Protein AF-A0A529SMP1-F1 (afdb_monomer_lite)

Structure (mmCIF, N/CA/C/O backbone):
data_AF-A0A529SMP1-F1
#
_entry.id   AF-A0A529SMP1-F1
#
loop_
_atom_site.group_PDB
_atom_site.id
_atom_site.type_symbol
_atom_site.label_atom_id
_atom_site.label_alt_id
_atom_site.label_comp_id
_atom_site.label_asym_id
_atom_site.label_entity_id
_atom_site.label_seq_id
_atom_site.pdbx_PDB_ins_code
_atom_site.Cartn_x
_atom_site.Cartn_y
_atom_site.Cartn_z
_atom_site.occupancy
_atom_site.B_iso_or_equiv
_atom_site.auth_seq_id
_atom_site.auth_comp_id
_atom_site.auth_asym_id
_atom_site.a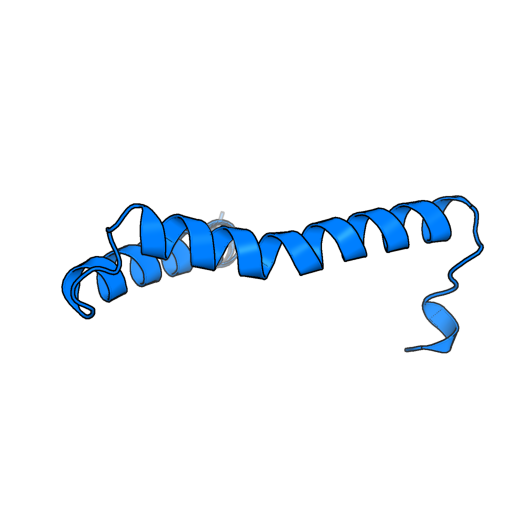uth_atom_id
_atom_site.pdbx_PDB_model_num
ATOM 1 N N . MET A 1 1 ? -16.686 -13.471 -19.997 1.00 66.88 1 MET A N 1
ATOM 2 C CA . MET A 1 1 ? -15.885 -13.363 -18.762 1.00 66.88 1 MET A CA 1
ATOM 3 C C . MET A 1 1 ? -16.326 -14.485 -17.849 1.00 66.88 1 MET A C 1
ATOM 5 O O . MET A 1 1 ? -17.467 -14.489 -17.405 1.00 66.88 1 MET A O 1
ATOM 9 N N . THR A 1 2 ? -15.484 -15.494 -17.684 1.00 91.06 2 THR A N 1
ATOM 10 C CA . THR A 1 2 ? -15.726 -16.620 -16.780 1.00 91.06 2 THR A CA 1
ATOM 11 C C . THR A 1 2 ? -15.515 -16.185 -15.328 1.00 91.06 2 THR A C 1
ATOM 13 O O . THR A 1 2 ? -14.858 -15.179 -15.062 1.00 91.06 2 THR A O 1
ATOM 16 N N . LEU A 1 3 ? -16.034 -16.956 -14.366 1.00 87.56 3 LEU A N 1
ATOM 17 C CA . LEU A 1 3 ? -15.794 -16.717 -12.935 1.00 87.56 3 LEU A CA 1
ATOM 18 C C . LEU A 1 3 ? -14.290 -16.635 -12.606 1.00 87.56 3 LEU A C 1
ATOM 20 O O . LEU A 1 3 ? -13.871 -15.838 -11.769 1.00 87.56 3 LEU A O 1
ATOM 24 N N . ARG A 1 4 ? -13.472 -17.419 -13.316 1.00 90.38 4 ARG A N 1
ATOM 25 C CA . ARG A 1 4 ? -12.013 -17.422 -13.189 1.00 90.38 4 ARG A CA 1
ATOM 26 C C . ARG A 1 4 ? -11.390 -16.096 -13.631 1.00 90.38 4 ARG A C 1
ATOM 28 O O . ARG A 1 4 ? -10.492 -15.604 -12.957 1.00 90.38 4 ARG A O 1
ATOM 35 N N . ASP A 1 5 ? -11.901 -15.492 -14.701 1.00 91.25 5 ASP A N 1
ATOM 36 C CA . ASP A 1 5 ? -11.412 -14.199 -15.198 1.00 91.25 5 ASP A CA 1
ATOM 37 C C . ASP A 1 5 ? -11.685 -13.076 -14.187 1.00 91.25 5 ASP A C 1
ATOM 39 O O . ASP A 1 5 ? -10.825 -12.229 -13.943 1.00 91.25 5 ASP A O 1
ATOM 43 N N . TYR A 1 6 ? -12.854 -13.100 -13.535 1.00 91.81 6 TYR A N 1
ATOM 44 C CA . TYR A 1 6 ? -13.171 -12.168 -12.450 1.00 91.81 6 TYR A CA 1
ATOM 45 C C . TYR A 1 6 ? -12.277 -12.381 -11.227 1.00 91.81 6 TYR A C 1
ATOM 47 O O . TYR A 1 6 ? -11.774 -11.407 -10.664 1.00 91.81 6 TYR A O 1
ATOM 55 N N . ALA A 1 7 ? -12.042 -13.636 -10.840 1.00 90.88 7 ALA A N 1
ATOM 56 C CA . ALA A 1 7 ? -11.175 -13.968 -9.715 1.00 90.88 7 ALA A CA 1
ATOM 57 C C . ALA A 1 7 ? -9.725 -13.512 -9.945 1.00 90.88 7 ALA A C 1
ATOM 59 O O . ALA A 1 7 ? -9.118 -12.947 -9.043 1.00 90.88 7 ALA A O 1
ATOM 60 N N . ILE A 1 8 ? -9.181 -13.684 -11.153 1.00 92.19 8 ILE A N 1
ATOM 61 C CA . ILE A 1 8 ? -7.823 -13.222 -11.486 1.00 92.19 8 ILE A CA 1
ATOM 62 C C . ILE A 1 8 ? -7.759 -11.691 -11.499 1.00 92.19 8 ILE A C 1
ATOM 64 O O . ILE A 1 8 ? -6.816 -11.106 -10.973 1.00 92.19 8 ILE A O 1
ATOM 68 N N . ARG A 1 9 ? -8.774 -11.029 -12.065 1.00 92.62 9 ARG A N 1
ATOM 69 C CA . ARG A 1 9 ? -8.776 -9.570 -12.216 1.00 92.62 9 ARG A CA 1
ATOM 70 C C . ARG A 1 9 ? -8.971 -8.819 -10.899 1.00 92.62 9 ARG A C 1
ATOM 72 O O . ARG A 1 9 ? -8.351 -7.778 -10.708 1.00 92.62 9 ARG A O 1
ATOM 79 N N . TYR A 1 10 ? -9.839 -9.312 -10.018 1.00 95.12 10 TYR A N 1
ATOM 80 C CA . TYR A 1 10 ? -10.232 -8.601 -8.795 1.00 95.12 10 TYR A CA 1
ATOM 81 C C . TYR A 1 10 ? -9.778 -9.285 -7.507 1.00 95.12 10 TYR A C 1
ATOM 83 O O . TYR A 1 10 ? -9.850 -8.665 -6.447 1.00 95.12 10 TYR A O 1
ATOM 91 N N . GLY A 1 11 ? -9.279 -10.522 -7.571 1.00 94.69 11 GLY A N 1
ATOM 92 C CA . GLY A 1 11 ? -8.912 -11.302 -6.389 1.00 94.69 11 GLY A CA 1
ATOM 93 C C . GLY A 1 11 ? -7.919 -10.578 -5.489 1.00 94.69 11 GLY A C 1
ATOM 94 O O . GLY A 1 11 ? -8.123 -10.528 -4.283 1.00 94.69 11 GLY A O 1
ATOM 95 N N . PHE A 1 12 ? -6.907 -9.927 -6.068 1.00 94.75 12 PHE A N 1
ATOM 96 C CA . PHE A 1 12 ? -5.910 -9.194 -5.285 1.00 94.75 12 PHE A CA 1
ATOM 97 C C . PHE A 1 12 ? -6.502 -7.984 -4.547 1.00 94.75 12 PHE A C 1
ATOM 99 O O . PHE A 1 12 ? -6.171 -7.735 -3.392 1.00 94.75 12 PHE A O 1
ATOM 106 N N . ILE A 1 13 ? -7.428 -7.262 -5.187 1.00 95.69 13 ILE A N 1
ATOM 107 C CA . ILE A 1 13 ? -8.115 -6.113 -4.579 1.00 95.69 13 ILE A CA 1
ATOM 108 C C . ILE A 1 13 ? -9.025 -6.589 -3.444 1.00 95.69 13 ILE A C 1
ATOM 110 O O . ILE A 1 13 ? -9.009 -6.016 -2.358 1.00 95.69 13 ILE A O 1
ATOM 114 N N . VAL A 1 14 ? -9.791 -7.658 -3.678 1.00 96.25 14 VAL A N 1
ATOM 115 C CA . VAL A 1 14 ? -10.682 -8.244 -2.666 1.00 96.25 14 VAL A CA 1
ATOM 116 C C . VAL A 1 14 ? -9.881 -8.745 -1.465 1.00 96.25 14 VAL A C 1
ATOM 118 O O . VAL A 1 14 ? -10.261 -8.470 -0.329 1.00 96.25 14 VAL A O 1
ATOM 121 N N . LEU A 1 15 ? -8.752 -9.419 -1.700 1.00 96.25 15 LEU A N 1
ATOM 122 C CA . LEU A 1 15 ? -7.850 -9.866 -0.638 1.00 96.25 15 LEU A CA 1
ATOM 123 C C . LEU A 1 15 ? -7.286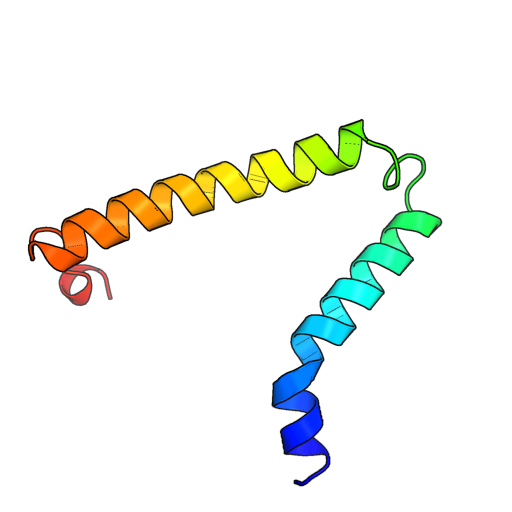 -8.692 0.162 1.00 96.25 15 LEU A C 1
ATOM 125 O O . LEU A 1 15 ? -7.309 -8.740 1.388 1.00 96.25 15 LEU A O 1
ATOM 129 N N . LEU A 1 16 ? -6.826 -7.631 -0.508 1.00 95.19 16 LEU A N 1
ATOM 130 C CA . LEU A 1 16 ? -6.303 -6.438 0.157 1.00 95.19 16 LEU A CA 1
ATOM 131 C C . LEU A 1 16 ? -7.357 -5.796 1.068 1.00 95.19 16 LEU A C 1
ATOM 133 O O . LEU A 1 16 ? -7.086 -5.537 2.238 1.00 95.19 16 LEU A O 1
ATOM 137 N N . VAL A 1 17 ? -8.566 -5.572 0.548 1.00 96.44 17 VAL A N 1
ATOM 138 C CA . VAL A 1 17 ? -9.671 -4.982 1.319 1.00 96.44 17 VAL A CA 1
ATOM 139 C C . VAL A 1 17 ? -10.054 -5.882 2.493 1.00 96.44 17 VAL A C 1
ATOM 141 O O . VAL A 1 17 ? -10.225 -5.390 3.608 1.00 96.44 17 VAL A O 1
ATOM 144 N N . GLY A 1 18 ? -10.135 -7.196 2.269 1.00 97.06 18 GLY A N 1
ATOM 145 C CA . GLY A 1 18 ? -10.411 -8.169 3.322 1.00 97.06 18 GLY A CA 1
ATOM 146 C C . GLY A 1 18 ? -9.355 -8.152 4.427 1.00 97.06 18 GLY A C 1
ATOM 147 O O . GLY A 1 18 ? -9.701 -8.174 5.605 1.00 97.06 18 GLY A O 1
ATOM 148 N N . LEU A 1 19 ? -8.077 -8.040 4.061 1.00 95.75 19 LEU A N 1
ATOM 149 C CA . LEU A 1 19 ? -6.971 -7.989 5.012 1.00 95.75 19 LEU A CA 1
ATOM 150 C C . LEU A 1 19 ? -6.996 -6.704 5.850 1.00 95.75 19 LEU A C 1
ATOM 152 O O . LEU A 1 19 ? -6.826 -6.764 7.066 1.00 95.75 19 LEU A O 1
ATOM 156 N N . ILE A 1 20 ? -7.260 -5.557 5.217 1.00 94.56 20 ILE A N 1
ATOM 157 C CA . ILE A 1 20 ? -7.412 -4.268 5.909 1.00 94.56 20 ILE A CA 1
ATOM 158 C C . ILE A 1 20 ? -8.576 -4.334 6.901 1.00 94.56 20 ILE A C 1
ATOM 160 O O . ILE A 1 20 ? -8.412 -3.947 8.056 1.00 94.56 20 ILE A O 1
ATOM 164 N N . ALA A 1 21 ? -9.734 -4.848 6.476 1.00 95.88 21 ALA A N 1
ATOM 165 C CA . ALA A 1 21 ? -10.907 -4.979 7.336 1.00 95.88 21 ALA A CA 1
ATOM 166 C C . ALA A 1 21 ? -10.654 -5.934 8.512 1.00 95.88 21 ALA A C 1
ATOM 168 O O . ALA A 1 21 ? -11.017 -5.624 9.644 1.00 95.88 21 ALA A O 1
ATOM 169 N N . TYR A 1 22 ? -9.991 -7.066 8.260 1.00 96.75 22 TYR A N 1
ATOM 170 C CA . TYR A 1 22 ? -9.625 -8.024 9.298 1.00 96.75 22 TYR A CA 1
ATOM 171 C C . TYR A 1 22 ? -8.714 -7.393 10.353 1.00 96.75 22 TYR A C 1
ATOM 173 O O . TYR A 1 22 ? -9.041 -7.429 11.536 1.00 96.75 22 TYR A O 1
ATOM 181 N N . PHE A 1 23 ? -7.606 -6.763 9.948 1.00 94.19 23 PHE A N 1
ATOM 182 C CA . PHE A 1 23 ? -6.676 -6.157 10.903 1.00 94.19 23 PHE A CA 1
ATOM 183 C C . PHE A 1 23 ? -7.242 -4.925 11.604 1.00 94.19 23 PHE A C 1
ATOM 185 O O . PHE A 1 23 ? -6.883 -4.682 12.751 1.00 94.19 23 PHE A O 1
ATOM 192 N N . ALA A 1 24 ? -8.168 -4.197 10.977 1.00 93.25 24 ALA A N 1
ATOM 193 C CA . ALA A 1 24 ? -8.875 -3.104 11.636 1.00 93.25 24 ALA A CA 1
ATOM 194 C C . ALA A 1 24 ? -9.706 -3.566 12.846 1.00 93.25 24 ALA A C 1
ATOM 196 O O . ALA A 1 24 ? -9.907 -2.775 13.762 1.00 93.25 24 ALA A O 1
ATOM 197 N N . ILE A 1 25 ? -10.175 -4.821 12.854 1.00 95.44 25 ILE A N 1
ATOM 198 C CA . ILE A 1 25 ? -10.948 -5.404 13.962 1.00 95.44 25 ILE A CA 1
ATOM 199 C C . ILE A 1 25 ? -10.048 -6.234 14.890 1.00 95.44 25 ILE A C 1
ATOM 201 O O . ILE A 1 25 ? -10.235 -6.225 16.101 1.00 95.44 25 ILE A O 1
ATOM 205 N N . ALA A 1 26 ? -9.089 -6.974 14.330 1.00 95.06 26 ALA A N 1
ATOM 206 C CA . ALA A 1 26 ? -8.265 -7.925 15.072 1.00 95.06 26 ALA A CA 1
ATOM 207 C C . ALA A 1 26 ? -7.091 -7.281 15.827 1.00 95.06 26 ALA A C 1
ATOM 209 O O . ALA A 1 26 ? -6.575 -7.891 16.761 1.00 95.06 26 ALA A O 1
ATOM 210 N N . ALA A 1 27 ? -6.638 -6.093 15.418 1.00 90.94 27 ALA A N 1
ATOM 211 C CA . ALA A 1 27 ? -5.514 -5.400 16.037 1.00 90.94 27 ALA A CA 1
ATOM 212 C C . ALA A 1 27 ? -5.919 -3.995 16.501 1.00 90.94 27 ALA A C 1
ATOM 214 O O . ALA A 1 27 ? -6.187 -3.096 15.696 1.00 90.94 27 ALA A O 1
ATOM 215 N N . ASP A 1 28 ? -5.900 -3.795 17.818 1.00 88.06 28 ASP A N 1
ATOM 216 C CA . ASP A 1 28 ? -6.176 -2.501 18.431 1.00 88.06 28 ASP A CA 1
ATOM 217 C C . ASP A 1 28 ? -5.186 -1.444 17.925 1.00 88.06 28 ASP A C 1
ATOM 219 O O . ASP A 1 28 ? -3.967 -1.611 17.974 1.00 88.06 28 ASP A O 1
ATOM 223 N N . GLY A 1 29 ? -5.713 -0.339 17.396 1.00 87.00 29 GLY A N 1
ATOM 224 C CA . GLY A 1 29 ? -4.898 0.750 16.856 1.00 87.00 29 GLY A CA 1
ATOM 225 C C . GLY A 1 29 ? -4.378 0.538 15.429 1.00 87.00 29 GLY A C 1
ATOM 226 O O . GLY A 1 29 ? -3.692 1.425 14.914 1.00 87.00 29 GLY A O 1
ATOM 227 N N . PHE A 1 30 ? -4.726 -0.554 14.734 1.00 91.12 30 PHE A N 1
ATOM 228 C CA . PHE A 1 30 ? -4.396 -0.716 13.307 1.00 91.12 30 PHE A CA 1
ATOM 229 C C . PHE A 1 30 ? -5.011 0.394 12.443 1.00 91.12 30 PHE A C 1
ATOM 231 O O . PHE 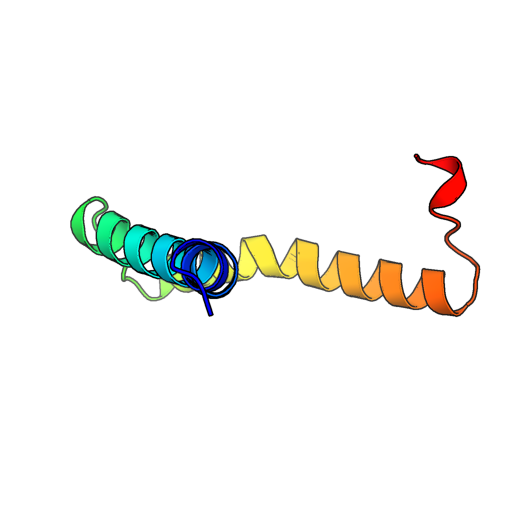A 1 30 ? -4.340 0.960 11.586 1.00 91.12 30 PHE A O 1
ATOM 238 N N . ALA A 1 31 ? -6.259 0.775 12.731 1.00 90.19 31 ALA A N 1
ATOM 239 C CA . ALA A 1 31 ? -6.952 1.879 12.064 1.00 90.19 31 ALA A CA 1
ATOM 240 C C . ALA A 1 31 ? -6.495 3.283 12.527 1.00 90.19 31 ALA A C 1
ATOM 242 O O . ALA A 1 31 ? -7.126 4.283 12.183 1.00 90.19 31 ALA A O 1
ATOM 243 N N . SER A 1 32 ? -5.421 3.386 13.318 1.00 94.25 32 SER A N 1
ATOM 244 C CA . SER A 1 32 ? -4.878 4.683 13.723 1.00 94.25 32 SER A CA 1
ATOM 245 C C . SER A 1 32 ? -4.058 5.332 12.595 1.00 94.25 32 SER A C 1
ATOM 247 O O . SER A 1 32 ? -3.414 4.630 11.807 1.00 94.25 32 SER A O 1
ATOM 249 N N . PRO A 1 33 ? -3.996 6.677 12.536 1.00 91.81 33 PRO A N 1
ATOM 250 C CA . PRO A 1 33 ? -3.150 7.382 11.572 1.00 91.81 33 PRO A CA 1
ATOM 251 C C . PRO A 1 33 ? -1.669 6.997 11.673 1.00 91.81 33 PRO A C 1
ATOM 253 O O . PRO A 1 33 ? -0.972 6.953 10.664 1.00 91.81 33 PRO A O 1
ATOM 256 N N . GLN A 1 34 ? -1.188 6.684 12.878 1.00 94.56 34 GLN A N 1
ATOM 257 C CA . GLN A 1 34 ? 0.201 6.294 13.111 1.00 94.56 34 GLN A CA 1
ATOM 258 C C . GLN A 1 34 ? 0.531 4.948 12.453 1.00 94.56 34 GLN A C 1
ATOM 260 O O . GLN A 1 34 ? 1.524 4.845 11.732 1.00 94.56 34 GLN A O 1
ATOM 265 N N . SER A 1 35 ? -0.322 3.938 12.642 1.00 92.50 35 SER A N 1
ATOM 266 C CA . SER A 1 35 ? -0.172 2.632 11.989 1.00 92.50 35 SER A CA 1
ATOM 267 C C . SER A 1 35 ? -0.206 2.757 10.465 1.00 92.50 35 SER A C 1
ATOM 269 O O . SER A 1 35 ? 0.615 2.148 9.781 1.00 92.50 35 SER A O 1
ATOM 271 N N . ALA A 1 36 ? -1.087 3.607 9.925 1.00 92.06 36 ALA A N 1
ATOM 272 C CA . ALA A 1 36 ? -1.133 3.886 8.492 1.00 92.06 36 ALA A CA 1
ATOM 273 C C . ALA A 1 36 ? 0.189 4.486 7.983 1.00 92.06 36 ALA A C 1
ATOM 275 O O . ALA A 1 36 ? 0.735 4.005 6.990 1.00 92.06 36 ALA A O 1
ATOM 276 N N . VAL A 1 37 ? 0.742 5.486 8.680 1.00 95.44 37 VAL A N 1
ATOM 277 C CA . VAL A 1 37 ? 2.040 6.088 8.329 1.00 95.44 37 VAL A CA 1
ATOM 278 C C . VAL A 1 37 ? 3.149 5.039 8.328 1.00 95.44 37 VAL A C 1
ATOM 280 O O . VAL A 1 37 ? 3.913 4.987 7.369 1.00 95.44 37 VAL A O 1
ATOM 283 N N . PHE A 1 38 ? 3.216 4.165 9.334 1.00 93.50 38 PHE A N 1
ATOM 284 C CA . PHE A 1 38 ? 4.234 3.111 9.377 1.00 93.50 38 PHE A CA 1
ATOM 285 C C . PHE A 1 38 ? 4.108 2.110 8.227 1.00 93.50 38 PHE A C 1
ATOM 287 O O . PHE A 1 38 ? 5.116 1.751 7.613 1.00 93.50 38 PHE A O 1
ATOM 294 N N . ILE A 1 39 ? 2.885 1.701 7.884 1.00 92.94 39 ILE A N 1
ATOM 295 C CA . ILE A 1 39 ? 2.643 0.807 6.746 1.00 92.94 39 ILE A CA 1
ATOM 296 C C . ILE A 1 39 ? 3.100 1.483 5.449 1.00 92.94 39 ILE A C 1
ATOM 298 O O . ILE A 1 39 ? 3.914 0.914 4.719 1.00 92.94 39 ILE A O 1
ATOM 302 N N . PHE A 1 40 ? 2.660 2.715 5.184 1.00 93.69 40 PHE A N 1
ATOM 303 C CA . PHE A 1 40 ? 3.062 3.438 3.976 1.00 93.69 40 PHE A CA 1
ATOM 304 C C . PHE A 1 40 ? 4.567 3.699 3.922 1.00 93.69 40 PHE A C 1
ATOM 306 O O . PHE A 1 40 ? 5.166 3.546 2.862 1.00 93.69 40 PHE A O 1
ATOM 313 N N . GLN A 1 41 ? 5.196 4.030 5.050 1.00 95.56 41 GLN A N 1
ATOM 314 C CA . GLN A 1 41 ? 6.636 4.252 5.128 1.00 95.56 41 GLN A CA 1
ATOM 315 C C . GLN A 1 41 ? 7.427 2.980 4.799 1.00 95.56 41 GLN A C 1
ATOM 317 O O . GLN A 1 41 ? 8.426 3.060 4.086 1.00 95.56 41 GLN A O 1
ATOM 322 N N . SER A 1 42 ? 6.974 1.809 5.261 1.00 93.81 42 SER A N 1
ATOM 323 C CA . SER A 1 42 ? 7.640 0.538 4.948 1.00 93.81 42 SER A CA 1
ATOM 324 C C . SER A 1 42 ? 7.624 0.222 3.447 1.00 93.81 42 SER A C 1
ATOM 326 O O . SER A 1 42 ? 8.637 -0.203 2.897 1.00 93.81 42 SER A O 1
ATOM 328 N N . VAL A 1 43 ? 6.514 0.514 2.758 1.00 94.31 43 VAL A N 1
ATOM 329 C CA . VAL A 1 43 ? 6.374 0.307 1.305 1.00 94.31 43 VAL A CA 1
ATOM 330 C C . VAL A 1 43 ? 7.064 1.415 0.501 1.00 94.31 43 VAL A C 1
ATOM 332 O O . VAL A 1 43 ? 7.573 1.163 -0.593 1.00 94.31 43 VAL A O 1
ATOM 335 N N . ALA A 1 44 ? 7.135 2.637 1.037 1.00 95.94 44 ALA A N 1
ATOM 336 C CA . ALA A 1 44 ? 7.769 3.774 0.374 1.00 95.94 44 ALA A CA 1
ATOM 337 C C . ALA A 1 44 ? 9.246 3.512 0.050 1.00 95.94 44 ALA A C 1
ATOM 339 O O . ALA A 1 44 ? 9.703 3.901 -1.021 1.00 95.94 44 ALA A O 1
ATOM 340 N N . ILE A 1 45 ? 9.975 2.804 0.922 1.00 94.44 45 ILE A N 1
ATOM 341 C CA . ILE A 1 45 ? 11.382 2.440 0.684 1.00 94.44 45 ILE A CA 1
ATOM 342 C C . ILE A 1 45 ? 11.500 1.593 -0.588 1.00 94.44 45 ILE A C 1
ATOM 344 O O . ILE A 1 45 ? 12.273 1.927 -1.485 1.00 94.44 45 ILE A O 1
ATOM 348 N N . THR A 1 46 ? 10.693 0.537 -0.706 1.00 94.75 46 THR A N 1
ATOM 349 C CA . THR A 1 46 ? 10.661 -0.310 -1.906 1.00 94.75 46 THR A CA 1
ATOM 350 C C . THR A 1 46 ? 10.235 0.480 -3.141 1.00 94.75 46 THR A C 1
ATOM 352 O O . THR A 1 46 ? 10.810 0.286 -4.207 1.00 94.75 46 THR A O 1
ATOM 355 N N . GLY A 1 47 ? 9.282 1.408 -3.008 1.00 93.94 47 GLY A N 1
ATOM 356 C CA . GLY A 1 47 ? 8.863 2.291 -4.098 1.00 93.94 47 GLY A CA 1
ATOM 357 C C . GLY A 1 47 ? 9.992 3.192 -4.606 1.00 93.94 47 GLY A C 1
ATOM 358 O O . GLY A 1 47 ? 10.247 3.241 -5.807 1.00 93.94 47 GLY A O 1
ATOM 359 N N . VAL A 1 48 ? 10.718 3.859 -3.704 1.00 95.50 48 VAL A N 1
ATOM 360 C CA . VAL A 1 48 ? 11.869 4.709 -4.056 1.00 95.50 48 VAL A CA 1
ATOM 361 C C . VAL A 1 48 ? 12.984 3.886 -4.705 1.00 95.50 48 VAL A C 1
ATOM 363 O O . VAL A 1 48 ? 13.546 4.305 -5.717 1.00 95.50 48 VAL A O 1
ATOM 366 N N . LEU A 1 49 ? 13.268 2.692 -4.178 1.00 93.62 49 LEU A N 1
ATOM 367 C CA . LEU A 1 49 ? 14.233 1.771 -4.781 1.00 93.62 49 LEU A CA 1
ATOM 368 C C . LEU A 1 49 ? 13.802 1.340 -6.189 1.00 93.62 49 LEU A C 1
ATOM 370 O O . LEU A 1 49 ? 14.609 1.395 -7.114 1.00 93.62 49 LEU A O 1
ATOM 374 N N . ALA A 1 50 ? 12.532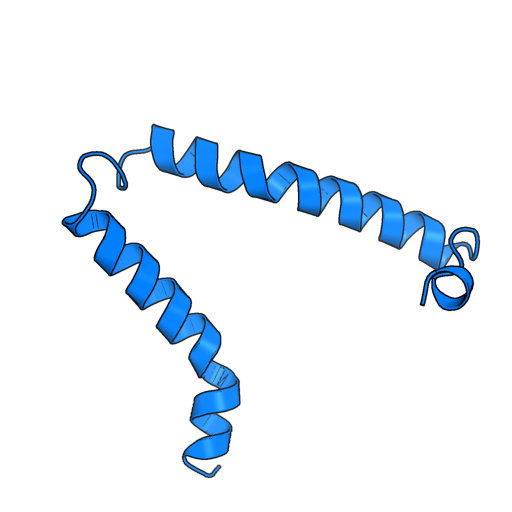 0.973 -6.377 1.00 92.75 50 ALA A N 1
ATOM 375 C CA . ALA A 1 50 ? 11.993 0.582 -7.678 1.00 92.75 50 ALA A CA 1
ATOM 376 C C . ALA A 1 50 ? 12.076 1.721 -8.708 1.00 92.75 50 ALA A C 1
ATOM 378 O O . ALA A 1 50 ? 12.388 1.470 -9.873 1.00 92.75 50 ALA A O 1
ATOM 379 N N . LEU A 1 51 ? 11.862 2.973 -8.289 1.00 94.00 51 LEU A N 1
ATOM 380 C CA . LEU A 1 51 ? 12.064 4.146 -9.145 1.00 94.00 51 LEU A CA 1
ATOM 381 C C . LEU A 1 51 ? 13.530 4.285 -9.578 1.00 94.00 51 LEU A C 1
ATOM 38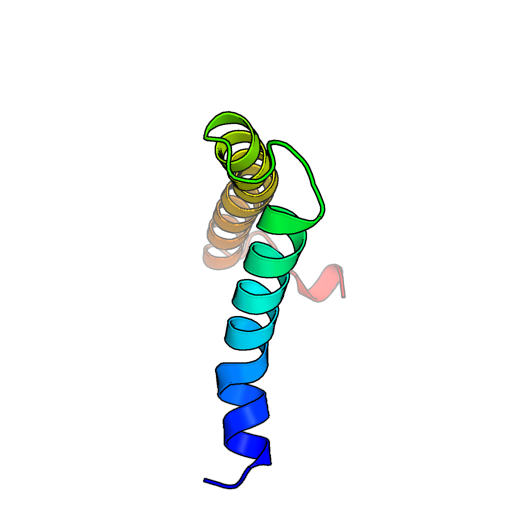3 O O . LEU A 1 51 ? 13.796 4.487 -10.762 1.00 94.00 51 LEU A O 1
ATOM 387 N N . GLY A 1 52 ? 14.475 4.122 -8.647 1.00 91.44 52 GLY A N 1
ATOM 388 C CA . GLY A 1 52 ? 15.909 4.135 -8.952 1.00 91.44 52 GLY A CA 1
ATOM 389 C C . GLY A 1 52 ? 16.311 3.034 -9.938 1.00 91.44 52 GLY A C 1
ATOM 390 O O . GLY A 1 52 ? 16.991 3.311 -10.923 1.00 91.44 52 GLY A O 1
ATOM 391 N N . VAL A 1 53 ? 15.819 1.810 -9.724 1.00 91.25 53 VAL A N 1
ATOM 392 C CA . VAL A 1 53 ? 16.038 0.664 -10.623 1.00 91.25 53 VAL A CA 1
ATOM 393 C C . VAL A 1 53 ? 15.418 0.906 -12.002 1.00 91.25 53 VAL A C 1
ATOM 395 O O . VAL A 1 53 ? 16.030 0.604 -13.020 1.00 91.25 53 VAL A O 1
ATOM 398 N N . THR A 1 54 ? 14.231 1.507 -12.070 1.00 90.88 54 THR A N 1
ATOM 399 C CA . THR A 1 54 ? 13.592 1.846 -13.351 1.00 90.88 54 THR A CA 1
ATOM 400 C C . THR A 1 54 ? 14.431 2.853 -14.140 1.00 90.88 54 THR A C 1
ATOM 402 O O . THR A 1 54 ? 14.609 2.697 -15.347 1.00 90.88 54 THR A O 1
ATOM 405 N N . ALA A 1 55 ? 14.994 3.862 -13.471 1.00 90.06 55 ALA A N 1
ATOM 406 C CA . ALA A 1 55 ? 15.839 4.859 -14.122 1.00 90.06 55 ALA A CA 1
ATOM 407 C C . ALA A 1 55 ? 17.128 4.249 -14.700 1.00 90.06 55 ALA A C 1
ATOM 409 O O . ALA A 1 55 ? 17.514 4.578 -15.822 1.00 90.06 55 ALA A O 1
ATOM 410 N N . THR A 1 56 ? 17.778 3.3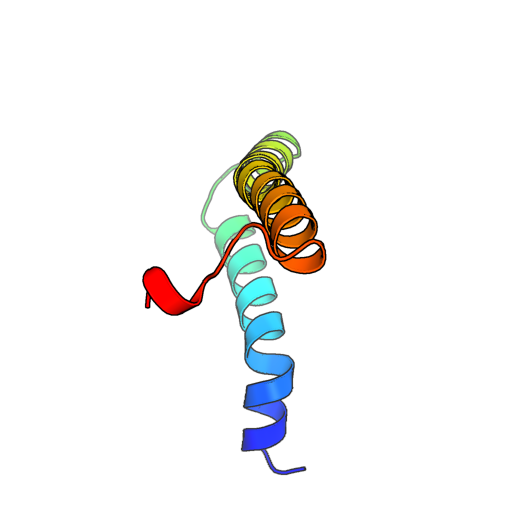34 -13.976 1.00 88.62 56 THR A N 1
ATOM 411 C CA . THR A 1 56 ? 18.996 2.662 -14.457 1.00 88.62 56 THR A CA 1
ATOM 412 C C . THR A 1 56 ? 18.707 1.636 -15.554 1.00 88.62 56 THR A C 1
ATOM 414 O O . THR A 1 56 ? 19.516 1.488 -16.472 1.00 88.62 56 THR A O 1
ATOM 417 N N . LEU A 1 57 ? 17.541 0.984 -15.515 1.00 88.69 57 LEU A N 1
ATOM 418 C CA . LEU A 1 57 ? 17.055 0.095 -16.573 1.00 88.69 57 LEU A CA 1
ATOM 419 C C . LEU A 1 57 ? 16.841 0.831 -17.898 1.00 88.69 57 LEU A C 1
ATOM 421 O O . LEU A 1 57 ? 17.282 0.352 -18.938 1.00 88.69 57 LEU A O 1
ATOM 425 N N . VAL A 1 58 ? 16.205 2.008 -17.871 1.00 88.31 58 VAL A N 1
ATOM 426 C CA . VAL A 1 58 ? 15.905 2.795 -19.084 1.00 88.31 58 VAL A CA 1
ATOM 427 C C . VAL A 1 58 ? 17.175 3.233 -19.821 1.00 88.31 58 VAL A C 1
ATOM 429 O O . VAL A 1 58 ? 17.181 3.297 -21.047 1.00 88.31 58 VAL A O 1
ATOM 432 N N . VAL A 1 59 ? 18.259 3.507 -19.091 1.00 88.38 59 VAL A N 1
ATOM 433 C CA . VAL A 1 59 ? 19.560 3.905 -19.665 1.00 88.38 59 VAL A CA 1
ATOM 434 C C . VAL A 1 59 ? 20.420 2.684 -20.049 1.00 88.38 59 VAL A C 1
ATOM 436 O O . VAL A 1 59 ? 21.494 2.839 -20.623 1.00 88.38 59 VAL A O 1
ATOM 439 N N . GLY A 1 60 ? 19.959 1.458 -19.771 1.00 78.25 60 GLY A N 1
ATOM 440 C CA . GLY A 1 60 ? 20.687 0.216 -20.062 1.00 78.25 60 GLY A CA 1
ATOM 441 C C . GLY A 1 60 ? 21.837 -0.082 -19.093 1.00 78.25 60 GLY A C 1
ATOM 442 O O . GLY A 1 60 ? 22.692 -0.907 -19.394 1.00 78.25 60 GLY A O 1
ATOM 443 N N . GLY A 1 61 ? 21.881 0.592 -17.938 1.00 74.44 61 GLY A N 1
ATOM 444 C CA . GLY A 1 61 ? 22.934 0.427 -16.931 1.00 74.44 61 GLY A CA 1
ATOM 445 C C . GLY A 1 61 ? 22.674 -0.689 -15.915 1.00 74.44 61 GLY A C 1
ATOM 446 O O . GLY A 1 61 ? 23.598 -1.106 -15.223 1.00 74.44 61 GLY A O 1
ATOM 447 N N . PHE A 1 62 ? 21.433 -1.170 -15.805 1.00 69.44 62 PHE A N 1
ATOM 448 C CA . PHE A 1 62 ? 21.046 -2.236 -14.880 1.00 69.44 62 PHE A CA 1
ATOM 449 C C . PHE A 1 62 ? 20.491 -3.417 -15.672 1.00 69.44 62 PHE A C 1
ATOM 451 O O . PHE A 1 62 ? 19.299 -3.488 -15.946 1.00 69.44 62 PHE A O 1
ATOM 458 N N . ASP A 1 63 ? 21.372 -4.316 -16.103 1.00 74.88 63 ASP A N 1
ATOM 459 C CA . ASP A 1 63 ? 20.967 -5.523 -16.819 1.00 74.88 63 ASP A CA 1
ATOM 460 C C . ASP A 1 63 ? 20.428 -6.570 -15.830 1.00 74.88 63 ASP A C 1
ATOM 462 O O . ASP A 1 63 ? 21.178 -7.201 -15.084 1.00 74.88 63 ASP A O 1
ATOM 466 N N . LEU A 1 64 ? 19.103 -6.741 -15.814 1.00 68.19 64 LEU A N 1
ATOM 467 C CA . LEU A 1 64 ? 18.408 -7.728 -14.980 1.00 68.19 64 LEU A CA 1
ATOM 468 C C . LEU A 1 64 ? 18.652 -9.181 -15.425 1.00 68.19 64 LEU A C 1
ATOM 470 O O . LEU A 1 64 ? 18.334 -10.089 -14.660 1.00 68.19 64 LEU A O 1
ATOM 474 N N . SER A 1 65 ? 19.211 -9.419 -16.620 1.00 65.94 65 SER A N 1
ATOM 475 C CA . SER A 1 65 ? 19.443 -10.772 -17.153 1.00 65.94 65 SER A CA 1
ATOM 476 C C . SER A 1 65 ? 20.653 -11.490 -16.546 1.00 65.94 65 SER A C 1
ATOM 478 O O . SER A 1 65 ? 20.758 -12.707 -16.642 1.00 65.94 65 SER A O 1
ATOM 480 N N . ILE A 1 66 ? 21.552 -10.759 -15.880 1.00 63.38 66 ILE A N 1
ATOM 481 C CA . ILE A 1 66 ? 22.720 -11.332 -15.187 1.00 63.38 66 ILE A CA 1
ATOM 482 C C . ILE A 1 66 ? 22.345 -11.831 -13.775 1.00 63.38 66 ILE A C 1
ATOM 484 O O . ILE A 1 66 ? 23.073 -12.625 -13.183 1.00 63.38 66 ILE A O 1
ATOM 488 N N . GLY A 1 67 ? 21.207 -11.381 -13.230 1.00 57.41 67 GLY A N 1
ATOM 489 C CA . GLY A 1 67 ? 20.726 -11.717 -11.882 1.00 57.41 67 GLY A CA 1
ATOM 490 C C . GLY A 1 67 ? 19.544 -12.693 -11.821 1.00 57.41 67 GLY A C 1
ATOM 491 O O . GLY A 1 67 ? 19.017 -12.902 -10.728 1.00 57.41 67 GLY A O 1
ATOM 492 N N . SER A 1 68 ? 19.111 -13.246 -12.961 1.00 54.81 68 SER A N 1
ATOM 493 C CA . SER A 1 68 ? 18.051 -14.263 -13.076 1.00 54.81 68 SER A CA 1
ATOM 494 C C . SER A 1 68 ? 18.612 -15.659 -13.301 1.00 54.81 68 SER A C 1
ATOM 496 O O . SER A 1 68 ? 19.471 -15.772 -14.203 1.00 54.81 68 SER A O 1
#

Foldseek 3Di:
DDPVVVCVVCVVVVVVVVVLVCCVPVPPCCPPPVVVVVVVVVVVVVVVVVVVLVVCVVVVNDDCVVVD

Radius of gyration: 17.89 Å; chains: 1; bounding box: 39×25×38 Å

pLDDT: mean 89.24, std 9.78, range [54.81, 97.06]

Secondary structure (DSSP, 8-state):
--HHHHHHHHHHHHHHHHHHHHHHHHSTTTTSHHHHHHHHHHHHHHHHHHHHHHHHHHTT---GGG--

Sequence (68 aa):
MTLRDYAIRYGFIVLLVGLIAYFAIAADGFASPQSAVFIFQSVAITGVLALGVTATLVVGGFDLSIGS